Protein AF-A0A4Q0T0H7-F1 (afdb_monomer)

Mean predicted aligned error: 2.54 Å

pLDDT: mean 95.47, std 6.05, range [57.78, 98.56]

Organism: NCBI:txid2479048

Structure (mmCIF, N/CA/C/O backbone):
data_AF-A0A4Q0T0H7-F1
#
_entry.id   AF-A0A4Q0T0H7-F1
#
loop_
_atom_site.group_PDB
_atom_site.id
_atom_site.type_symbol
_atom_site.label_atom_id
_atom_site.label_alt_id
_atom_site.label_comp_id
_atom_site.label_asym_id
_atom_site.label_entity_id
_atom_site.label_seq_id
_atom_site.pdbx_PDB_ins_code
_atom_site.Cartn_x
_atom_site.Cartn_y
_atom_site.Cartn_z
_atom_site.occupancy
_atom_site.B_iso_or_equiv
_atom_site.auth_seq_id
_atom_site.auth_comp_id
_atom_site.auth_asym_id
_atom_site.auth_atom_id
_atom_site.pdbx_PDB_model_num
ATOM 1 N N . MET A 1 1 ? -10.976 -20.553 5.918 1.00 57.78 1 MET A N 1
ATOM 2 C CA . MET A 1 1 ? -9.669 -19.874 6.009 1.00 57.78 1 MET A CA 1
ATOM 3 C C . MET A 1 1 ? -9.908 -18.433 5.595 1.00 57.78 1 MET A C 1
ATOM 5 O O . MET A 1 1 ? -10.431 -18.240 4.505 1.00 57.78 1 MET A O 1
ATOM 9 N N . ALA A 1 2 ? -9.699 -17.459 6.481 1.00 75.44 2 ALA A N 1
ATOM 10 C CA . ALA A 1 2 ? -9.810 -16.051 6.100 1.00 75.44 2 ALA A CA 1
ATOM 11 C C . ALA A 1 2 ? -8.535 -15.654 5.344 1.00 75.44 2 ALA A C 1
ATOM 13 O O . ALA A 1 2 ? -7.455 -16.110 5.715 1.00 75.44 2 ALA A O 1
ATOM 14 N N . LEU A 1 3 ? -8.672 -14.875 4.271 1.00 82.12 3 LEU A N 1
ATOM 15 C CA . LEU A 1 3 ? -7.523 -14.310 3.564 1.00 82.12 3 LEU A CA 1
ATOM 16 C C . LEU A 1 3 ? -6.851 -13.258 4.454 1.00 82.12 3 LEU A C 1
ATOM 18 O O . LEU A 1 3 ? -7.545 -12.505 5.141 1.00 82.12 3 LEU A O 1
ATOM 22 N N . ASP A 1 4 ? -5.520 -13.221 4.434 1.00 93.25 4 ASP A N 1
ATOM 23 C CA . ASP A 1 4 ? -4.743 -12.192 5.118 1.00 93.25 4 ASP A CA 1
ATOM 24 C C . ASP A 1 4 ? -5.105 -10.808 4.532 1.00 93.25 4 ASP A C 1
ATOM 26 O O . ASP A 1 4 ? -5.119 -10.640 3.307 1.00 93.25 4 ASP A O 1
ATOM 30 N N . PRO A 1 5 ? -5.437 -9.803 5.364 1.00 95.12 5 PRO A N 1
ATOM 31 C CA . PRO A 1 5 ? -5.832 -8.484 4.879 1.00 95.12 5 PRO A CA 1
ATOM 32 C C . PRO A 1 5 ? -4.753 -7.772 4.051 1.00 95.12 5 PRO A C 1
ATOM 34 O O . PRO A 1 5 ? -5.100 -6.997 3.156 1.00 95.12 5 PRO A O 1
ATOM 37 N N . TYR A 1 6 ? -3.467 -8.028 4.301 1.00 97.00 6 TYR A N 1
ATOM 38 C CA . TYR A 1 6 ? -2.380 -7.453 3.510 1.00 97.00 6 TYR A CA 1
ATOM 39 C C . TYR A 1 6 ? -2.305 -8.098 2.127 1.00 97.00 6 TYR A C 1
ATOM 41 O O . TYR A 1 6 ? -2.150 -7.374 1.149 1.00 97.00 6 TYR A O 1
ATOM 49 N N . ASP A 1 7 ? -2.518 -9.414 2.011 1.00 96.19 7 ASP A N 1
ATOM 50 C CA . ASP A 1 7 ? -2.592 -10.089 0.705 1.00 96.19 7 ASP A CA 1
ATOM 51 C C . ASP A 1 7 ? -3.737 -9.514 -0.137 1.00 96.19 7 ASP A C 1
ATOM 53 O O . ASP A 1 7 ? -3.582 -9.238 -1.331 1.00 96.19 7 ASP A O 1
ATOM 57 N N . ILE A 1 8 ? -4.891 -9.265 0.496 1.00 96.06 8 ILE A N 1
ATOM 58 C CA . ILE A 1 8 ? -6.036 -8.631 -0.166 1.00 96.06 8 ILE A CA 1
ATOM 59 C C . ILE A 1 8 ? -5.663 -7.225 -0.647 1.00 96.06 8 ILE A C 1
ATOM 61 O O . ILE A 1 8 ? -5.938 -6.893 -1.801 1.00 96.06 8 ILE A O 1
ATOM 65 N N . ALA A 1 9 ? -5.043 -6.401 0.201 1.00 97.38 9 ALA A N 1
ATOM 66 C CA . ALA A 1 9 ? -4.639 -5.045 -0.165 1.00 97.38 9 ALA A CA 1
ATOM 67 C C . ALA A 1 9 ? -3.603 -5.041 -1.304 1.00 97.38 9 ALA A C 1
ATOM 69 O O . ALA A 1 9 ? -3.785 -4.342 -2.301 1.00 97.38 9 ALA A O 1
ATOM 70 N N . LEU A 1 10 ? -2.560 -5.866 -1.207 1.00 97.44 10 LEU A N 1
ATOM 71 C CA . LEU A 1 10 ? -1.486 -5.951 -2.198 1.00 97.44 10 LEU A CA 1
ATOM 72 C C . LEU A 1 10 ? -1.983 -6.479 -3.552 1.00 97.44 10 LEU A C 1
ATOM 74 O O . LEU A 1 10 ? -1.581 -5.956 -4.590 1.00 97.44 10 LEU A O 1
ATOM 78 N N . SER A 1 11 ? -2.952 -7.403 -3.569 1.00 96.25 11 SER A N 1
ATOM 79 C CA . SER A 1 11 ? -3.583 -7.882 -4.814 1.00 96.25 11 SER A CA 1
ATOM 80 C C . SER A 1 11 ? -4.297 -6.787 -5.625 1.00 96.25 11 SER A C 1
ATOM 82 O O . SER A 1 11 ? -4.635 -6.976 -6.796 1.00 96.25 11 SER A O 1
ATOM 84 N N . LYS A 1 12 ? -4.563 -5.632 -5.004 1.00 97.38 12 LYS A N 1
A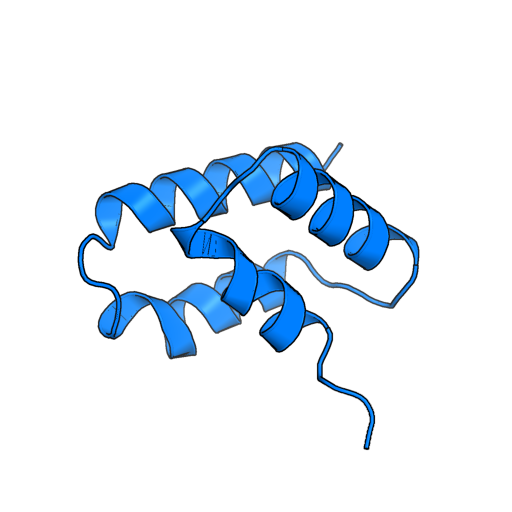TOM 85 C CA . LYS A 1 12 ? -5.256 -4.490 -5.608 1.00 97.38 12 LYS A CA 1
ATOM 86 C C . LYS A 1 12 ? -4.300 -3.416 -6.135 1.00 97.38 12 LYS A C 1
ATOM 88 O O . LYS A 1 12 ? -4.755 -2.506 -6.834 1.00 97.38 12 LYS A O 1
ATOM 93 N N . LEU A 1 13 ? -3.003 -3.522 -5.831 1.00 97.19 13 LEU A N 1
ATOM 94 C CA . LEU A 1 13 ? -2.020 -2.464 -6.058 1.00 97.19 13 LEU A CA 1
ATOM 95 C C . LEU A 1 13 ? -1.838 -2.122 -7.543 1.00 97.19 13 LEU A C 1
ATOM 97 O O . LEU A 1 13 ? -1.939 -0.958 -7.912 1.00 97.19 13 LEU A O 1
ATOM 101 N N . GLU A 1 14 ? -1.649 -3.116 -8.419 1.00 95.25 14 GLU A N 1
ATOM 102 C CA . GLU A 1 14 ? -1.409 -2.866 -9.854 1.00 95.25 14 GLU A CA 1
ATOM 103 C C . GLU A 1 14 ? -2.623 -2.256 -10.577 1.00 95.25 14 GLU A C 1
ATOM 105 O O . GLU A 1 14 ? -2.468 -1.465 -11.521 1.00 95.25 14 GLU A O 1
ATOM 110 N N . ARG A 1 15 ? -3.839 -2.609 -10.128 1.00 96.19 15 ARG A N 1
ATOM 111 C CA . ARG A 1 15 ? -5.098 -2.094 -10.688 1.00 96.19 15 ARG A CA 1
ATOM 112 C C . ARG A 1 15 ? -5.356 -0.657 -10.261 1.00 96.19 15 ARG A C 1
ATOM 114 O O . ARG A 1 15 ? -5.757 0.145 -11.101 1.00 96.19 15 ARG A O 1
ATOM 121 N N . ASN A 1 16 ? -5.144 -0.348 -8.976 1.00 96.81 16 ASN A N 1
ATOM 122 C CA . ASN A 1 16 ? -5.269 0.990 -8.383 1.00 96.81 16 ASN A CA 1
ATOM 123 C C . ASN A 1 16 ? -6.504 1.784 -8.870 1.00 96.81 16 ASN A C 1
ATOM 125 O O . ASN A 1 16 ? -6.436 2.986 -9.149 1.00 96.81 16 ASN A O 1
ATOM 129 N N . SER A 1 17 ? -7.650 1.115 -9.023 1.00 97.81 17 SER A N 1
ATOM 130 C CA . SER A 1 17 ? -8.904 1.790 -9.360 1.00 97.81 17 SER A CA 1
ATOM 131 C C . SER A 1 17 ? -9.432 2.584 -8.159 1.00 97.81 17 SER A C 1
ATOM 133 O O . SER A 1 17 ? -8.981 2.392 -7.029 1.00 97.81 17 SER A O 1
ATOM 135 N N . GLN A 1 18 ? -10.421 3.462 -8.367 1.00 97.50 18 GLN A N 1
ATOM 136 C CA . GLN A 1 18 ? -11.067 4.148 -7.239 1.00 97.50 18 GLN A CA 1
ATOM 137 C C . GLN A 1 18 ? -11.660 3.145 -6.241 1.00 97.50 18 GLN A C 1
ATOM 139 O O . GLN A 1 18 ? -11.426 3.265 -5.045 1.00 97.50 18 GLN A O 1
ATOM 144 N N . LYS A 1 19 ? -12.329 2.103 -6.748 1.00 98.06 19 LYS A N 1
ATOM 145 C CA . LYS A 1 19 ? -12.879 1.028 -5.920 1.00 98.06 19 LYS A CA 1
ATOM 146 C C . LYS A 1 19 ? -11.796 0.305 -5.118 1.00 98.06 19 LYS A C 1
ATOM 148 O O . LYS A 1 19 ? -12.003 0.014 -3.950 1.00 98.06 19 LYS A O 1
ATOM 153 N N . ASP A 1 20 ? -10.646 0.023 -5.726 1.00 98.38 20 ASP A N 1
ATOM 154 C CA . ASP A 1 20 ? -9.537 -0.629 -5.024 1.00 98.38 20 ASP A CA 1
ATOM 155 C C . ASP A 1 20 ? -9.005 0.234 -3.869 1.00 98.38 20 ASP A C 1
ATOM 157 O O . ASP A 1 20 ? -8.771 -0.292 -2.782 1.00 98.38 20 ASP A O 1
ATOM 161 N N . ARG A 1 21 ? -8.881 1.554 -4.072 1.00 97.94 21 ARG A N 1
ATOM 162 C CA . ARG A 1 21 ? -8.504 2.501 -3.008 1.00 97.94 21 ARG A CA 1
ATOM 163 C C . ARG A 1 21 ? -9.535 2.548 -1.883 1.00 97.94 21 ARG A C 1
ATOM 165 O O . ARG A 1 21 ? -9.155 2.521 -0.714 1.00 97.94 21 ARG A O 1
ATOM 172 N N . ASP A 1 22 ? -10.819 2.590 -2.231 1.00 97.94 22 ASP A N 1
ATOM 173 C CA . ASP A 1 22 ? -11.912 2.595 -1.256 1.00 97.94 22 ASP A CA 1
ATOM 174 C C . ASP A 1 22 ? -11.937 1.289 -0.446 1.00 97.94 22 ASP A C 1
ATOM 176 O O . ASP A 1 22 ? -12.086 1.327 0.775 1.00 97.94 22 ASP A O 1
ATOM 180 N N . ASP A 1 23 ? -11.706 0.145 -1.098 1.00 96.81 23 ASP A N 1
ATOM 181 C CA . ASP A 1 23 ? -11.617 -1.164 -0.446 1.00 96.81 23 ASP A CA 1
ATOM 182 C C . ASP A 1 23 ? -10.433 -1.224 0.538 1.00 96.81 23 ASP A C 1
ATOM 184 O O . ASP A 1 23 ? -10.592 -1.705 1.659 1.00 96.81 23 ASP A O 1
ATOM 188 N N . VAL A 1 24 ? -9.252 -0.714 0.161 1.00 97.00 24 VAL A N 1
ATOM 189 C CA . VAL A 1 24 ? -8.077 -0.682 1.056 1.00 97.00 24 VAL A CA 1
ATOM 190 C C . VAL A 1 24 ? -8.301 0.277 2.228 1.00 97.00 24 VAL A C 1
ATOM 192 O O . VAL A 1 24 ? -7.983 -0.067 3.366 1.00 97.00 24 VAL A O 1
ATOM 195 N N . ARG A 1 25 ? -8.918 1.443 1.993 1.00 97.00 25 ARG A N 1
ATOM 196 C CA . ARG A 1 25 ? -9.313 2.378 3.062 1.00 97.00 25 ARG A CA 1
ATOM 197 C C . ARG A 1 25 ? -10.345 1.763 4.008 1.00 97.00 25 ARG A C 1
ATOM 199 O O . ARG A 1 25 ? -10.315 2.019 5.208 1.00 97.00 25 ARG A O 1
ATOM 206 N N . TYR A 1 26 ? -11.275 0.969 3.488 1.00 96.25 26 TYR A N 1
ATOM 207 C CA . TYR A 1 26 ? -12.232 0.247 4.317 1.00 96.25 26 TYR A CA 1
ATOM 208 C C . TYR A 1 26 ? -11.537 -0.832 5.156 1.00 96.25 26 TYR A C 1
ATOM 210 O O . TYR A 1 26 ? -11.772 -0.909 6.363 1.00 96.25 26 TYR A O 1
ATOM 218 N N . LEU A 1 27 ? -10.644 -1.624 4.551 1.00 95.00 27 LEU A N 1
ATOM 219 C CA . LEU A 1 27 ? -9.852 -2.634 5.257 1.00 95.00 27 LEU A CA 1
ATOM 220 C C . LEU A 1 27 ? -9.043 -2.012 6.396 1.00 95.00 27 LEU A C 1
ATOM 222 O O . LEU A 1 27 ? -9.150 -2.488 7.525 1.00 95.00 27 LEU A O 1
ATOM 226 N N . SER A 1 28 ? -8.328 -0.912 6.140 1.00 95.62 28 SER A N 1
ATOM 227 C CA . SER A 1 28 ? -7.490 -0.270 7.158 1.00 95.62 28 SER A CA 1
ATOM 228 C C . SER A 1 28 ? -8.265 0.226 8.382 1.00 95.62 28 SER A C 1
ATOM 230 O O . SER A 1 28 ? -7.697 0.356 9.462 1.00 95.62 28 SER A O 1
ATOM 232 N N . ARG A 1 29 ? -9.569 0.485 8.225 1.00 95.06 29 ARG A N 1
ATOM 233 C CA . ARG A 1 29 ? -10.465 0.957 9.292 1.00 95.06 29 ARG A CA 1
ATOM 234 C C . ARG A 1 29 ? -11.222 -0.161 10.003 1.00 95.06 29 ARG A C 1
ATOM 236 O O . ARG A 1 29 ? -11.727 0.061 11.099 1.00 95.06 29 ARG A O 1
ATOM 243 N N . THR A 1 30 ? -11.345 -1.329 9.376 1.00 95.44 30 THR A N 1
ATOM 244 C CA . THR A 1 30 ? -12.246 -2.399 9.841 1.00 95.44 30 THR A CA 1
ATOM 245 C C . THR A 1 30 ? -11.494 -3.548 10.507 1.00 95.44 30 THR A C 1
ATOM 247 O O . THR A 1 30 ? -12.069 -4.265 11.324 1.00 95.44 30 THR A O 1
ATOM 250 N N . VAL A 1 31 ? -10.212 -3.734 10.186 1.00 93.88 31 VAL A N 1
ATOM 251 C CA . VAL A 1 31 ? -9.363 -4.771 10.788 1.00 93.88 31 VAL A CA 1
ATOM 252 C C . VAL A 1 31 ? -8.068 -4.167 11.336 1.00 93.88 31 VAL A C 1
ATOM 254 O O . VAL A 1 31 ? -7.673 -3.091 10.889 1.00 93.88 31 VAL A O 1
ATOM 257 N N . PRO A 1 32 ? -7.375 -4.836 12.279 1.00 94.62 32 PRO A N 1
ATOM 258 C CA . PRO A 1 32 ? -6.017 -4.453 12.652 1.00 94.62 32 PRO A CA 1
ATOM 259 C C . PRO A 1 32 ? -5.117 -4.430 11.411 1.00 94.62 32 PRO A C 1
ATOM 261 O O . PRO A 1 32 ? -4.823 -5.473 10.828 1.00 94.62 32 PRO A O 1
ATOM 264 N N . PHE A 1 33 ? -4.719 -3.232 10.992 1.00 95.62 33 PHE A N 1
ATOM 265 C CA . PHE A 1 33 ? -4.011 -3.009 9.738 1.00 95.62 33 PHE A CA 1
ATOM 266 C C . PHE A 1 33 ? -2.888 -1.994 9.958 1.00 95.62 33 PHE A C 1
ATOM 268 O O . PHE A 1 33 ? -3.126 -0.819 10.229 1.00 95.62 33 PHE A O 1
ATOM 275 N N . SER A 1 34 ? -1.649 -2.466 9.880 1.00 97.0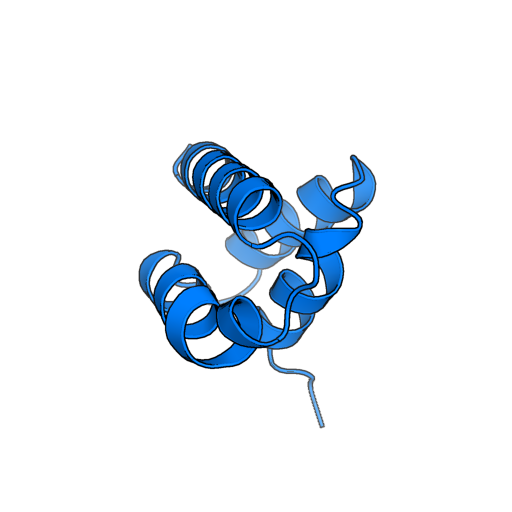0 34 SER A N 1
ATOM 276 C CA . SER A 1 34 ? -0.439 -1.685 10.120 1.00 97.00 34 SER A CA 1
ATOM 277 C C . SER A 1 34 ? 0.126 -1.200 8.790 1.00 97.00 34 SER A C 1
ATOM 279 O O . SER A 1 34 ? 0.547 -2.004 7.959 1.00 97.00 34 SER A O 1
ATOM 281 N N . LEU A 1 35 ? 0.166 0.119 8.588 1.00 97.38 35 LEU A N 1
ATOM 282 C CA . LEU A 1 35 ? 0.775 0.706 7.391 1.00 97.38 35 LEU A CA 1
ATOM 283 C C . LEU A 1 35 ? 2.261 0.328 7.243 1.00 97.38 35 LEU A C 1
ATOM 285 O O . LEU A 1 35 ? 2.640 -0.082 6.146 1.00 97.38 35 LEU A O 1
ATOM 289 N N . PRO A 1 36 ? 3.095 0.357 8.306 1.00 97.94 36 PRO A N 1
ATOM 290 C CA . PRO A 1 36 ? 4.469 -0.141 8.215 1.00 97.94 36 PRO A CA 1
ATOM 291 C C . PRO A 1 36 ? 4.555 -1.591 7.727 1.00 97.94 36 PRO A C 1
ATOM 293 O O . PRO A 1 36 ? 5.405 -1.911 6.906 1.00 97.94 36 PRO A O 1
ATOM 296 N N . THR A 1 37 ? 3.638 -2.453 8.177 1.00 98.12 37 THR A N 1
ATOM 297 C CA . THR A 1 37 ? 3.595 -3.860 7.754 1.00 98.12 37 THR A CA 1
ATOM 298 C C . THR A 1 37 ? 3.171 -3.996 6.293 1.00 98.12 37 THR A C 1
ATOM 300 O O . THR A 1 37 ? 3.757 -4.792 5.569 1.00 98.12 37 THR A O 1
ATOM 303 N N . LEU A 1 38 ? 2.203 -3.201 5.820 1.00 98.19 38 LEU A N 1
ATOM 304 C CA . LEU A 1 38 ? 1.838 -3.176 4.400 1.00 98.19 38 LEU A CA 1
ATOM 305 C C . LEU A 1 38 ? 3.043 -2.797 3.524 1.00 98.19 38 LEU A C 1
ATOM 307 O O . LEU A 1 38 ? 3.289 -3.450 2.511 1.00 98.19 38 LEU A O 1
ATOM 311 N N . GLN A 1 39 ? 3.795 -1.768 3.927 1.00 98.31 39 GLN A N 1
ATOM 312 C CA . GLN A 1 39 ? 4.984 -1.320 3.206 1.00 98.31 39 GLN A CA 1
ATOM 313 C C . GLN A 1 39 ? 6.098 -2.375 3.228 1.00 98.31 39 GLN A C 1
ATOM 315 O O . GLN A 1 39 ? 6.675 -2.670 2.186 1.00 98.31 39 GLN A O 1
ATOM 320 N N . GLU A 1 40 ? 6.380 -2.978 4.383 1.00 98.56 40 GLU A N 1
ATOM 321 C CA . GLU A 1 40 ? 7.386 -4.038 4.510 1.00 98.56 40 GLU A CA 1
ATOM 322 C C . GLU A 1 40 ? 7.062 -5.234 3.607 1.00 98.56 40 GLU A C 1
ATOM 324 O O . GLU A 1 40 ? 7.922 -5.701 2.861 1.00 98.56 40 GLU A O 1
ATOM 329 N N . ARG A 1 41 ? 5.804 -5.691 3.613 1.00 98.19 41 ARG A N 1
ATOM 330 C CA . ARG A 1 41 ? 5.365 -6.812 2.773 1.00 98.19 41 ARG A CA 1
ATOM 331 C C . ARG A 1 41 ? 5.390 -6.468 1.291 1.00 98.19 41 ARG A C 1
ATOM 333 O O . ARG A 1 41 ? 5.763 -7.307 0.478 1.00 98.19 41 ARG A O 1
ATOM 340 N N . TYR A 1 42 ? 5.051 -5.234 0.925 1.00 98.31 42 TYR A N 1
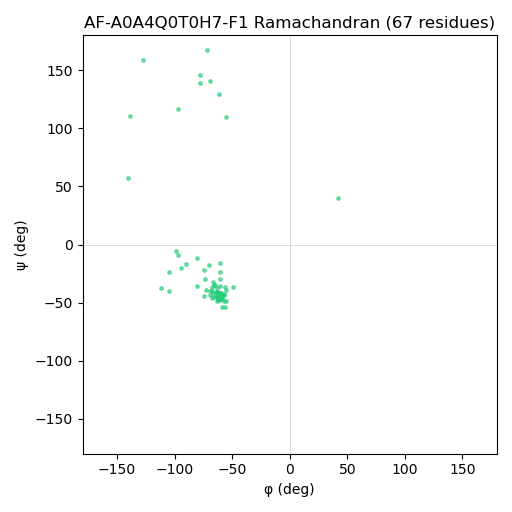ATOM 341 C CA . TYR A 1 42 ? 5.231 -4.768 -0.445 1.00 98.31 42 TYR A CA 1
ATOM 342 C C . TYR A 1 42 ? 6.689 -4.913 -0.900 1.00 98.31 42 TYR A C 1
ATOM 344 O O . TYR A 1 42 ? 6.939 -5.569 -1.909 1.00 98.31 42 TYR A O 1
ATOM 352 N N . GLU A 1 43 ? 7.638 -4.368 -0.138 1.00 98.19 43 GLU A N 1
ATOM 353 C CA . GLU A 1 43 ? 9.068 -4.392 -0.473 1.00 98.19 43 GLU A CA 1
ATOM 354 C C . GLU A 1 43 ? 9.637 -5.818 -0.514 1.00 98.19 43 GLU A C 1
ATOM 356 O O . GLU A 1 43 ? 10.352 -6.182 -1.450 1.00 98.19 43 GLU A O 1
ATOM 361 N N . ALA A 1 44 ? 9.302 -6.642 0.483 1.00 97.88 44 ALA A N 1
ATOM 362 C CA . ALA A 1 44 ? 9.876 -7.974 0.650 1.00 97.88 44 ALA A CA 1
ATOM 363 C C . ALA A 1 44 ? 9.233 -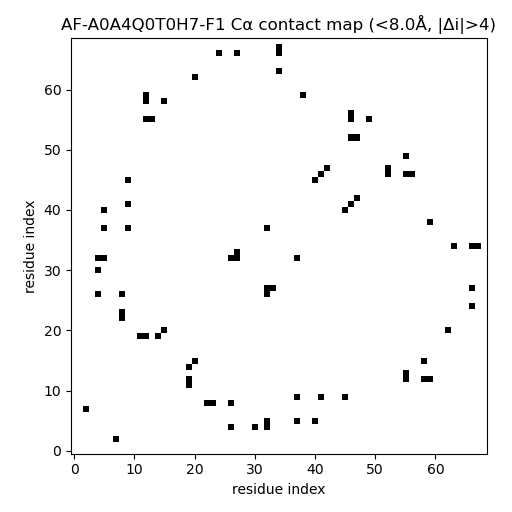9.038 -0.253 1.00 97.88 44 ALA A C 1
ATOM 365 O O . ALA A 1 44 ? 9.917 -9.952 -0.716 1.00 97.88 44 ALA A O 1
ATOM 366 N N . GLU A 1 45 ? 7.925 -8.946 -0.501 1.00 97.19 45 GLU A N 1
ATOM 367 C CA . GLU A 1 45 ? 7.160 -10.041 -1.105 1.00 97.19 45 GLU A CA 1
ATOM 368 C C . GLU A 1 45 ? 6.676 -9.721 -2.520 1.00 97.19 45 GLU A C 1
ATOM 370 O O . GLU A 1 45 ? 6.676 -10.609 -3.373 1.00 97.19 45 GLU A O 1
ATOM 375 N N . LEU A 1 46 ? 6.278 -8.475 -2.802 1.00 97.06 46 LEU A N 1
ATOM 376 C CA . LEU A 1 46 ? 5.640 -8.113 -4.073 1.00 97.06 46 LEU A CA 1
ATOM 377 C C . LEU A 1 46 ? 6.563 -7.349 -5.027 1.00 97.06 46 LEU A C 1
ATOM 379 O O . LEU A 1 46 ? 6.549 -7.604 -6.226 1.00 97.06 46 LEU A O 1
ATOM 383 N N . ARG A 1 47 ? 7.384 -6.424 -4.535 1.00 97.62 47 ARG A N 1
ATOM 384 C CA . ARG A 1 47 ? 8.067 -5.439 -5.383 1.00 97.62 47 ARG A CA 1
ATOM 385 C C . ARG A 1 47 ? 8.939 -6.063 -6.477 1.00 97.62 47 ARG A C 1
ATOM 387 O O . ARG A 1 47 ? 8.908 -5.615 -7.619 1.00 97.62 47 ARG A O 1
ATOM 394 N N . TRP A 1 48 ? 9.698 -7.110 -6.151 1.00 96.56 48 TRP A N 1
ATOM 395 C CA . TRP A 1 48 ? 10.649 -7.742 -7.077 1.00 96.56 48 TRP A CA 1
ATOM 396 C C . TRP A 1 48 ? 9.991 -8.523 -8.228 1.00 96.56 48 TRP A C 1
ATOM 398 O O . TRP A 1 48 ? 10.658 -8.805 -9.222 1.00 96.56 48 TRP A O 1
ATOM 408 N N . GLN A 1 49 ? 8.706 -8.871 -8.105 1.00 96.12 49 GLN A N 1
ATOM 409 C CA . GLN A 1 49 ? 7.956 -9.631 -9.114 1.00 96.12 49 GLN A CA 1
ATOM 410 C C . GLN A 1 49 ? 7.089 -8.744 -10.026 1.00 96.12 49 GLN A C 1
ATOM 412 O O . GLN A 1 49 ? 6.504 -9.241 -10.988 1.00 96.12 49 GLN A O 1
ATOM 417 N N . LEU A 1 50 ? 7.011 -7.436 -9.759 1.00 95.56 50 LEU A N 1
ATOM 418 C CA . LEU A 1 50 ? 6.204 -6.501 -10.542 1.00 95.56 50 LEU A CA 1
ATOM 419 C C . LEU A 1 50 ? 6.876 -6.111 -11.860 1.00 95.56 50 LEU A C 1
ATOM 421 O O . LEU A 1 50 ? 8.090 -5.941 -11.947 1.00 95.56 50 LEU A O 1
ATOM 425 N N . GLY A 1 51 ? 6.060 -5.903 -12.896 1.00 94.38 51 GLY A N 1
AT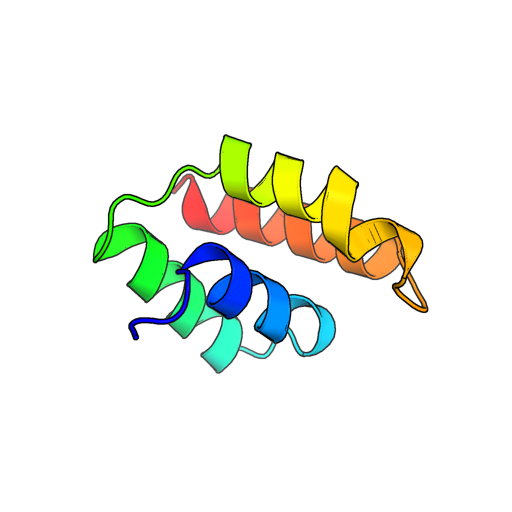OM 426 C CA . GLY A 1 51 ? 6.549 -5.506 -14.218 1.00 94.38 51 GLY A CA 1
ATOM 427 C C . GLY A 1 51 ? 6.995 -4.042 -14.317 1.00 94.38 51 GLY A C 1
ATOM 428 O O . GLY A 1 51 ? 7.747 -3.703 -15.232 1.00 94.38 51 GLY A O 1
ATOM 429 N N . ARG A 1 52 ? 6.523 -3.157 -13.424 1.00 94.50 52 ARG A N 1
ATOM 430 C CA . ARG A 1 52 ? 6.836 -1.715 -13.423 1.00 94.50 52 ARG A CA 1
ATOM 431 C C . ARG A 1 52 ? 7.051 -1.155 -12.004 1.00 94.50 52 ARG A C 1
ATOM 433 O O . ARG A 1 52 ? 6.422 -0.153 -11.666 1.00 94.50 52 ARG A O 1
ATOM 440 N N . PRO A 1 53 ? 7.991 -1.707 -11.215 1.00 95.38 53 PRO A N 1
ATOM 441 C CA . PRO A 1 53 ? 8.122 -1.418 -9.784 1.00 95.38 53 PRO A CA 1
ATOM 442 C C . PRO A 1 53 ? 8.132 0.080 -9.443 1.00 95.38 53 PRO A C 1
ATOM 444 O O . PRO A 1 53 ? 7.477 0.467 -8.490 1.00 95.38 53 PRO A O 1
ATOM 447 N N . ASP A 1 54 ? 8.734 0.951 -10.259 1.00 97.38 54 ASP A N 1
ATOM 448 C CA . ASP A 1 54 ? 8.721 2.407 -10.023 1.00 97.38 54 ASP A CA 1
A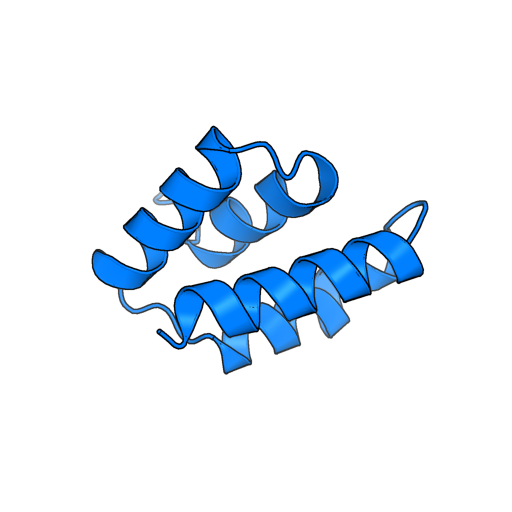TOM 449 C C . ASP A 1 54 ? 7.302 3.029 -10.005 1.00 97.38 54 ASP A C 1
ATOM 451 O O . ASP A 1 54 ? 7.020 3.957 -9.241 1.00 97.38 54 ASP A O 1
ATOM 455 N N . ARG A 1 55 ? 6.376 2.533 -10.842 1.00 97.12 55 ARG A N 1
ATOM 456 C CA . ARG A 1 55 ? 4.963 2.961 -10.844 1.00 97.12 55 ARG A CA 1
ATOM 457 C C . ARG A 1 55 ? 4.255 2.479 -9.583 1.00 97.12 55 ARG A C 1
ATOM 459 O O . ARG A 1 55 ? 3.443 3.212 -9.007 1.00 97.12 55 ARG A O 1
ATOM 466 N N . GLU A 1 56 ? 4.500 1.235 -9.200 1.00 97.94 56 GLU A N 1
ATOM 467 C CA . GLU A 1 56 ? 3.862 0.639 -8.034 1.00 97.94 56 GLU A CA 1
ATOM 468 C C . GLU A 1 56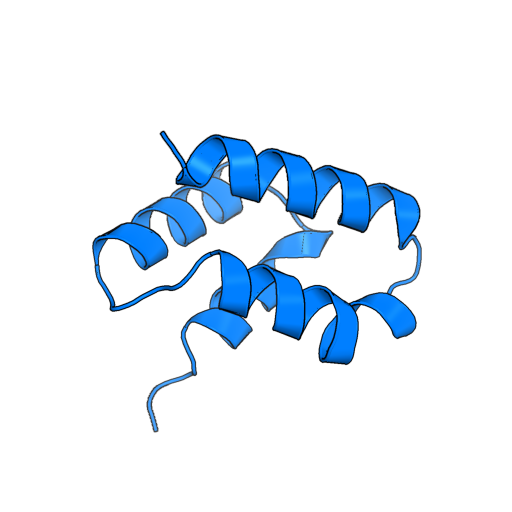 ? 4.443 1.188 -6.720 1.00 97.94 56 GLU A C 1
ATOM 470 O O . GLU A 1 56 ? 3.671 1.400 -5.788 1.00 97.94 56 GLU A O 1
ATOM 475 N N . ASP A 1 57 ? 5.716 1.593 -6.687 1.00 98.38 57 ASP A N 1
ATOM 476 C CA . ASP A 1 57 ? 6.343 2.326 -5.578 1.00 98.38 57 ASP A CA 1
ATOM 477 C C . ASP A 1 57 ? 5.631 3.662 -5.344 1.00 98.38 57 ASP A C 1
ATOM 479 O O . ASP A 1 57 ? 5.256 4.000 -4.218 1.00 98.38 57 ASP A O 1
ATOM 483 N N . LEU A 1 58 ? 5.381 4.418 -6.421 1.00 98.38 58 LEU A N 1
ATOM 484 C CA . LEU A 1 58 ? 4.613 5.659 -6.337 1.00 98.38 58 LEU A CA 1
ATOM 485 C C . LEU A 1 58 ? 3.179 5.393 -5.863 1.00 98.38 58 LEU A C 1
ATOM 487 O O . LEU A 1 58 ? 2.650 6.147 -5.048 1.00 98.38 58 LEU A O 1
ATOM 491 N N . THR A 1 59 ? 2.548 4.322 -6.348 1.00 98.06 59 THR A N 1
ATOM 492 C CA . THR A 1 59 ? 1.195 3.945 -5.915 1.00 98.06 59 THR A CA 1
ATOM 493 C C . THR A 1 59 ? 1.164 3.609 -4.426 1.00 98.06 59 THR A C 1
ATOM 495 O O . THR A 1 59 ? 0.301 4.119 -3.715 1.00 98.06 59 THR A O 1
ATOM 498 N N . MET A 1 60 ? 2.124 2.815 -3.945 1.00 98.31 60 MET A N 1
ATOM 499 C CA . MET A 1 60 ? 2.273 2.472 -2.534 1.00 98.31 60 MET A CA 1
ATOM 500 C C . MET A 1 60 ? 2.474 3.731 -1.691 1.00 98.31 60 MET A C 1
ATOM 502 O O . MET A 1 60 ? 1.753 3.929 -0.719 1.00 98.31 60 MET A O 1
ATOM 506 N N . LYS A 1 61 ? 3.365 4.641 -2.103 1.00 98.25 61 LYS A N 1
ATOM 507 C CA . LYS A 1 61 ? 3.569 5.926 -1.418 1.00 98.25 61 LYS A CA 1
ATOM 508 C C . LYS A 1 61 ? 2.266 6.725 -1.285 1.00 98.25 61 LYS A C 1
ATOM 510 O O . LYS A 1 61 ? 1.931 7.160 -0.188 1.00 98.25 61 LYS A O 1
ATOM 515 N N . LEU A 1 62 ? 1.512 6.876 -2.374 1.00 98.12 62 LEU A N 1
ATOM 516 C CA . LEU A 1 62 ? 0.239 7.606 -2.367 1.00 98.12 62 LEU A CA 1
ATOM 517 C C . LEU A 1 62 ? -0.825 6.914 -1.504 1.00 98.12 62 LEU A C 1
ATOM 519 O O . LEU A 1 62 ? -1.639 7.583 -0.872 1.00 98.12 62 LEU A O 1
ATOM 523 N N . TRP A 1 63 ? -0.837 5.579 -1.458 1.00 97.75 63 TRP A N 1
ATOM 524 C CA . TRP A 1 63 ? -1.716 4.837 -0.553 1.00 97.75 63 TRP A CA 1
ATOM 525 C C . TRP A 1 63 ? -1.334 5.058 0.910 1.00 97.75 63 TRP A C 1
ATOM 527 O O . TRP A 1 63 ? -2.219 5.267 1.732 1.00 97.75 63 TRP A O 1
ATOM 537 N N . MET A 1 64 ? -0.043 5.058 1.239 1.00 97.88 64 MET A N 1
ATOM 538 C CA . MET A 1 64 ? 0.432 5.332 2.598 1.00 97.88 64 MET A CA 1
ATOM 539 C C . MET A 1 64 ? 0.006 6.729 3.061 1.00 97.88 64 MET A C 1
ATOM 541 O O . MET A 1 64 ? -0.528 6.861 4.158 1.00 97.88 64 MET A O 1
ATOM 545 N N . GLU A 1 65 ? 0.152 7.740 2.199 1.00 97.44 65 GLU A N 1
ATOM 546 C CA . GLU A 1 65 ? -0.348 9.099 2.445 1.00 97.44 65 GLU A CA 1
ATOM 547 C C . GLU A 1 65 ? -1.872 9.086 2.674 1.00 97.44 65 GLU A C 1
ATOM 549 O O . GLU A 1 65 ? -2.340 9.485 3.738 1.00 97.44 65 GLU A O 1
ATOM 554 N N . MET A 1 66 ? -2.636 8.501 1.743 1.00 96.06 66 MET A N 1
ATOM 555 C CA . MET A 1 66 ? -4.103 8.401 1.792 1.00 96.06 66 MET A CA 1
ATOM 556 C C . MET A 1 66 ? -4.648 7.726 3.064 1.00 96.06 66 MET A C 1
ATOM 558 O O . MET A 1 66 ? -5.745 8.061 3.520 1.00 96.06 66 MET A O 1
ATOM 562 N N . LEU A 1 67 ? -3.946 6.712 3.576 1.00 95.81 67 LEU A N 1
ATOM 563 C CA . LEU A 1 67 ? -4.369 5.909 4.728 1.00 95.81 67 LEU A CA 1
ATOM 564 C C . LEU A 1 67 ? -3.875 6.471 6.065 1.00 95.81 67 LEU A C 1
ATOM 566 O O . LEU A 1 67 ? -4.382 6.056 7.105 1.00 95.81 67 LEU A O 1
ATOM 570 N N . SER A 1 68 ? -2.886 7.366 6.038 1.00 92.69 68 SER A N 1
ATOM 571 C CA . SER A 1 68 ? -2.371 8.055 7.226 1.00 92.69 68 SER A CA 1
ATOM 572 C C . SER A 1 68 ? -3.233 9.245 7.671 1.00 92.69 68 SER A C 1
ATOM 574 O O . SER A 1 68 ? -3.043 9.744 8.779 1.00 92.69 68 SER A O 1
ATOM 576 N N . GLU A 1 69 ? -4.179 9.661 6.821 1.00 78.56 69 GLU A N 1
ATOM 577 C CA . GLU A 1 69 ? -5.215 10.680 7.068 1.00 78.56 69 GLU A CA 1
ATOM 578 C C . GLU A 1 69 ? -6.493 10.102 7.707 1.00 78.56 69 GLU A C 1
ATOM 580 O O . GLU A 1 69 ? -6.963 10.698 8.702 1.00 78.56 69 GLU A O 1
#

Solvent-accessible surface area (backbone atoms only — not comparable to full-atom values): 4210 Å² total; per-residue (Å²): 134,82,78,57,69,59,60,59,45,58,75,34,54,91,71,60,41,74,66,44,52,51,52,42,54,46,46,53,74,72,46,99,59,56,66,70,56,49,53,50,46,38,63,76,71,44,42,88,77,48,96,54,42,73,61,52,50,53,50,50,52,53,46,54,56,66,69,73,108

Secondary structure (DSSP, 8-state):
-PPPHHHHHHTTTTT--HHHHHHHHHHHHHS---HHHHH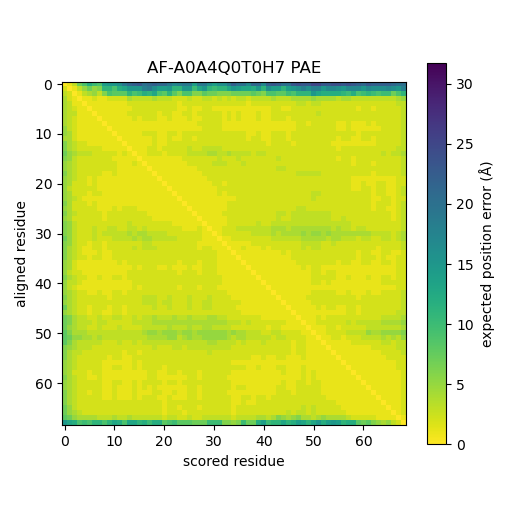HHIIIIIGGG-S-HHHHHHHHHHHHHHHH-

Foldseek 3Di:
DDDDLLVLLLVCQVVLDPVSLVSNLVSVVPDVDDLVVSVVCCVPPPQVVDPCNVVSVVSSVVSSVVNVD

Nearest PDB structures (foldseek):
  4u7y-assembly1_A  TM=4.114E-01  e=7.163E+00  Homo sapiens

Sequence (69 aa):
MALDPYDIALSKLERNSQKDRDDVRYLSRTVPFSLPTLQERYEAELRWQLGRPDREDLTMKLWMEMLSE

Radius of gyration: 11.21 Å; Cα contacts (8 Å, |Δi|>4): 41; chains: 1; bounding bo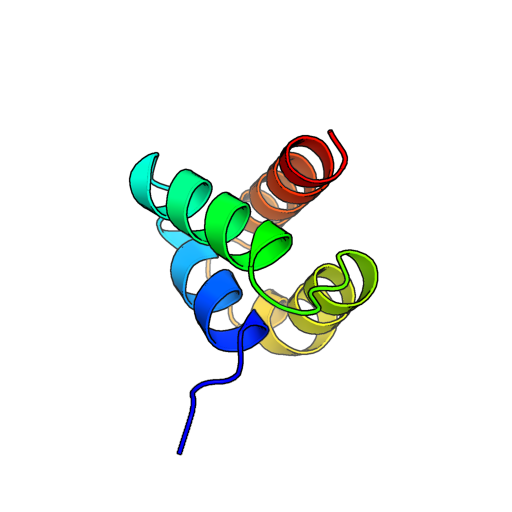x: 24×31×27 Å